Protein AF-B6XEW4-F1 (afdb_monomer_lite)

Secondary structure (DSSP, 8-state):
--------S-SSS----PPPP---PPPHHHHHHHHHHHHHHT-TTT-SS--HHHHHHHHHHHHHHHHHHHHHHHS--

Sequence (77 aa):
MSDDSRKRIYGPVGGIITTPPKNEGLTLRDQFAMSAMQGILSNEAMIAVVIEESAAWVSREAYIMADAMLAARGKKP

Organism: NCBI:txid520999

pLDDT: mean 79.34, std 20.57, range [40.62, 98.31]

Structure (mmCIF, N/CA/C/O backbone):
data_AF-B6XEW4-F1
#
_entry.id   AF-B6XEW4-F1
#
loop_
_atom_site.group_PDB
_atom_site.id
_atom_site.type_symbol
_atom_site.label_atom_id
_atom_site.label_alt_id
_atom_site.label_comp_id
_atom_site.label_asym_id
_atom_site.label_entity_id
_atom_site.label_seq_id
_atom_site.pdbx_PDB_ins_code
_atom_site.Cartn_x
_atom_site.Cartn_y
_atom_site.Cartn_z
_atom_site.occupancy
_atom_site.B_iso_or_equiv
_atom_site.auth_seq_id
_atom_site.auth_comp_id
_atom_site.auth_asym_id
_atom_site.auth_atom_id
_atom_site.pdbx_PDB_model_num
ATOM 1 N N . MET A 1 1 ? 9.072 39.621 34.311 1.00 40.62 1 MET A N 1
ATOM 2 C CA . MET A 1 1 ? 7.841 40.436 34.323 1.00 40.62 1 MET A CA 1
ATOM 3 C C . MET A 1 1 ? 7.472 40.715 32.889 1.00 40.62 1 MET A C 1
ATOM 5 O O . MET A 1 1 ? 8.342 41.064 32.105 1.00 40.62 1 MET A O 1
ATOM 9 N N . SER A 1 2 ? 6.227 40.401 32.570 1.00 47.38 2 SER A N 1
ATOM 10 C CA . SER A 1 2 ? 5.613 40.496 31.257 1.00 47.38 2 SER A CA 1
ATOM 11 C C . SER A 1 2 ? 5.417 41.949 30.851 1.00 47.38 2 SER A C 1
ATOM 13 O O . SER A 1 2 ? 5.072 42.766 31.698 1.00 47.38 2 SER A O 1
ATOM 15 N N . ASP A 1 3 ? 5.527 42.210 29.558 1.00 41.16 3 ASP A N 1
ATOM 16 C CA . ASP A 1 3 ? 4.665 43.181 28.888 1.00 41.16 3 ASP A CA 1
ATOM 17 C C . ASP A 1 3 ? 4.194 42.487 27.602 1.00 41.16 3 ASP A C 1
ATOM 19 O O . ASP A 1 3 ? 4.980 42.210 26.699 1.00 41.16 3 ASP A O 1
ATOM 23 N N . ASP A 1 4 ? 3.176 41.640 27.737 1.00 54.47 4 ASP A N 1
ATOM 24 C CA . ASP A 1 4 ? 1.807 41.891 27.271 1.00 54.47 4 ASP A CA 1
ATOM 25 C C . ASP A 1 4 ? 1.714 42.568 25.895 1.00 54.47 4 ASP A C 1
ATOM 27 O O . ASP A 1 4 ? 1.764 43.781 25.727 1.00 54.47 4 ASP A O 1
ATOM 31 N N . SER A 1 5 ? 1.527 41.738 24.873 1.00 42.75 5 SER A N 1
ATOM 32 C CA . SER A 1 5 ? 1.020 42.162 23.569 1.00 42.75 5 SER A CA 1
ATOM 33 C C . SER A 1 5 ? 0.174 41.040 22.965 1.00 42.75 5 SER A C 1
ATOM 35 O O . SER A 1 5 ? 0.402 40.585 21.846 1.00 42.75 5 SER A O 1
ATOM 37 N N . ARG A 1 6 ? -0.815 40.543 23.724 1.00 55.69 6 ARG A N 1
ATOM 38 C CA . ARG A 1 6 ? -1.925 39.751 23.167 1.00 55.69 6 ARG A CA 1
ATOM 39 C C . ARG A 1 6 ? -3.129 40.651 22.949 1.00 55.69 6 ARG A C 1
ATOM 41 O O . ARG A 1 6 ? -3.850 40.931 23.901 1.00 55.69 6 ARG A O 1
ATOM 48 N N . LYS A 1 7 ? -3.377 41.037 21.696 1.00 47.78 7 LYS A N 1
ATOM 49 C CA . LYS A 1 7 ? -4.661 41.5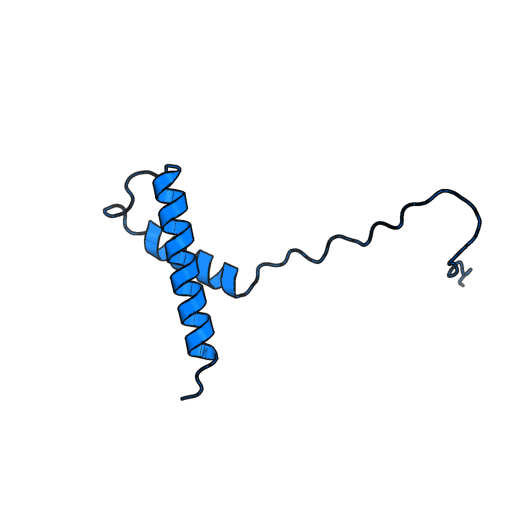07 21.126 1.00 47.78 7 LYS A CA 1
ATOM 50 C C . LYS A 1 7 ? -4.307 42.084 19.755 1.00 47.78 7 LYS A C 1
ATOM 52 O O . LYS A 1 7 ? -3.518 43.011 19.695 1.00 47.78 7 LYS A O 1
ATOM 57 N N . ARG A 1 8 ? -4.789 41.568 18.623 1.00 44.00 8 ARG A N 1
ATOM 58 C CA . ARG A 1 8 ? -6.122 41.841 18.041 1.00 44.00 8 ARG A CA 1
ATOM 59 C C . ARG A 1 8 ? -6.005 41.460 16.543 1.00 44.00 8 ARG A C 1
ATOM 61 O O . ARG A 1 8 ? -4.917 41.562 15.997 1.00 44.00 8 ARG A O 1
ATOM 68 N N . ILE A 1 9 ? -7.004 40.969 15.806 1.00 53.66 9 ILE A N 1
ATOM 69 C CA . ILE A 1 9 ? -8.393 41.445 15.689 1.00 53.66 9 ILE A CA 1
ATOM 70 C C . ILE A 1 9 ? -8.447 42.979 15.701 1.00 53.66 9 ILE A C 1
ATOM 72 O O . ILE A 1 9 ? -8.932 43.603 16.638 1.00 53.66 9 ILE A O 1
ATOM 76 N N . TYR A 1 10 ? -7.874 43.526 14.627 1.00 48.75 10 TYR A N 1
ATOM 77 C CA . TYR A 1 10 ? -7.891 44.901 14.117 1.00 48.75 10 TYR A CA 1
ATOM 78 C C . TYR A 1 10 ? -7.127 45.987 14.897 1.00 48.75 10 TYR A C 1
ATOM 80 O O . TYR A 1 10 ? -7.666 46.671 15.764 1.00 48.75 10 TYR A O 1
ATOM 88 N N . GLY A 1 11 ? -5.874 46.197 14.474 1.00 44.38 11 GLY A N 1
ATOM 89 C CA . GLY A 1 11 ? -5.425 47.495 13.947 1.00 44.38 11 GLY A CA 1
ATOM 90 C C . GLY A 1 11 ? -5.468 47.472 12.402 1.00 44.38 11 GLY A C 1
ATOM 91 O O . GLY A 1 11 ? -5.662 46.396 11.828 1.00 44.38 11 GLY A O 1
ATOM 92 N N . PRO A 1 12 ? -5.369 48.621 11.712 1.00 44.81 12 PRO A N 1
ATOM 93 C CA . PRO A 1 12 ? -5.636 48.715 10.280 1.00 44.81 12 PRO A CA 1
ATOM 94 C C . PRO A 1 12 ? -4.475 48.161 9.427 1.00 44.81 12 PRO A C 1
ATOM 96 O O . PRO A 1 12 ? -3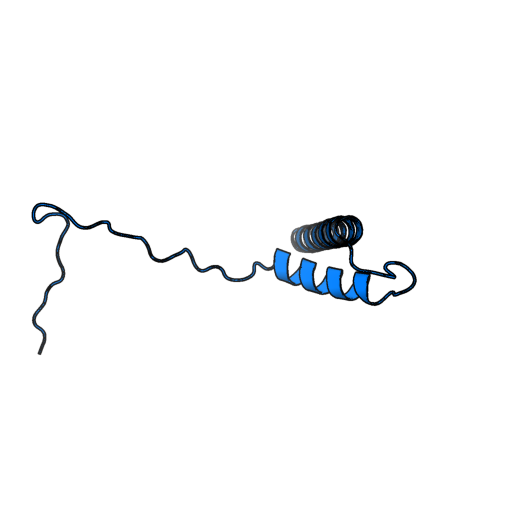.315 48.291 9.795 1.00 44.81 12 PRO A O 1
ATOM 99 N N . VAL A 1 13 ? -4.838 47.606 8.260 1.00 50.41 13 VAL A N 1
ATOM 100 C CA . VAL A 1 13 ? -4.030 47.295 7.055 1.00 50.41 13 VAL A CA 1
ATOM 101 C C . VAL A 1 13 ? -2.829 46.325 7.174 1.00 50.41 13 VAL A C 1
ATOM 103 O O . VAL A 1 13 ? -1.770 46.678 7.674 1.00 50.41 13 VAL A O 1
ATOM 106 N N . GLY A 1 14 ? -2.941 45.142 6.540 1.00 48.62 14 GLY A N 1
ATOM 107 C CA . GLY A 1 14 ? -1.818 44.598 5.747 1.00 48.62 14 GLY A CA 1
ATOM 108 C C . GLY A 1 14 ? -1.179 43.239 6.085 1.00 48.62 14 GLY A C 1
ATOM 109 O O . GLY A 1 14 ? -0.170 42.927 5.464 1.00 48.62 14 GLY A O 1
ATOM 110 N N . GLY A 1 15 ? -1.701 42.408 6.997 1.00 44.31 15 GLY A N 1
ATOM 111 C CA . GLY A 1 15 ? -1.074 41.112 7.336 1.00 44.31 15 GLY A CA 1
ATOM 112 C C . GLY A 1 15 ? -1.965 39.892 7.081 1.00 44.31 15 GLY A C 1
ATOM 113 O O . GLY A 1 15 ? -3.016 39.765 7.705 1.00 44.31 15 GLY A O 1
ATOM 114 N N . ILE A 1 16 ? -1.547 38.978 6.196 1.00 55.44 16 ILE A N 1
ATOM 115 C CA . ILE A 1 16 ? -2.195 37.669 5.993 1.00 55.44 16 ILE A CA 1
ATOM 116 C C . ILE A 1 16 ? -1.892 36.787 7.214 1.00 55.44 16 ILE A C 1
ATOM 118 O O . ILE A 1 16 ? -0.734 36.476 7.480 1.00 55.44 16 ILE A O 1
ATOM 122 N N . ILE A 1 17 ? -2.923 36.355 7.946 1.00 55.41 17 ILE A N 1
ATOM 123 C CA . ILE A 1 17 ? -2.795 35.292 8.951 1.00 55.41 17 ILE A CA 1
ATOM 124 C C . ILE A 1 17 ? -2.760 33.965 8.188 1.00 55.41 17 ILE A C 1
ATOM 126 O O . ILE A 1 17 ? -3.808 33.445 7.804 1.00 55.41 17 ILE A O 1
ATOM 130 N N . THR A 1 18 ? -1.574 33.413 7.933 1.00 57.88 18 THR A N 1
ATOM 131 C CA . THR A 1 18 ? -1.474 32.012 7.517 1.00 57.88 18 THR A CA 1
ATOM 132 C C . THR A 1 18 ? -1.695 31.155 8.761 1.00 57.88 18 THR A C 1
ATOM 134 O O . THR A 1 18 ? -0.994 31.269 9.765 1.00 57.88 18 THR A O 1
ATOM 137 N N . THR A 1 19 ? -2.737 30.327 8.750 1.00 58.22 19 THR A N 1
ATOM 138 C CA . THR A 1 19 ? -2.835 29.237 9.722 1.00 58.22 19 THR A CA 1
ATOM 139 C C . THR A 1 19 ? -1.618 28.325 9.517 1.00 58.22 19 THR A C 1
ATOM 141 O O . THR A 1 19 ? -1.258 28.068 8.366 1.00 58.22 19 THR A O 1
ATOM 144 N N . PRO A 1 20 ? -0.944 27.858 10.585 1.00 54.41 20 PRO A N 1
ATOM 145 C CA . PRO A 1 20 ? 0.144 26.899 10.427 1.00 54.41 20 PRO A CA 1
ATOM 146 C C . PRO A 1 20 ? -0.390 25.647 9.707 1.00 54.41 20 PRO A C 1
ATOM 148 O O . PRO A 1 20 ? -1.538 25.259 9.963 1.00 54.41 20 PRO A O 1
ATOM 151 N N . PRO A 1 21 ? 0.388 25.035 8.793 1.00 58.47 21 PRO A N 1
ATOM 152 C CA . PRO A 1 21 ? -0.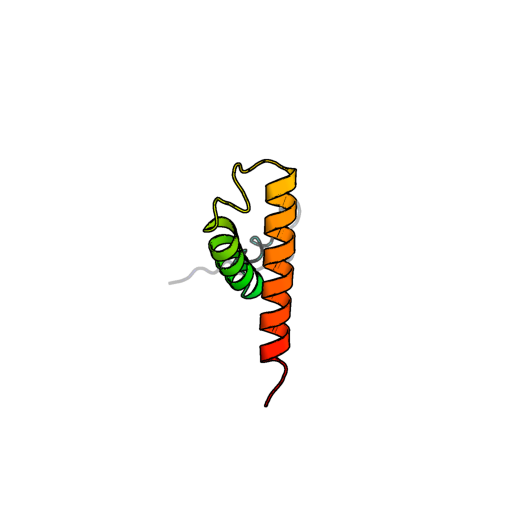065 23.889 8.016 1.00 58.47 21 PRO A CA 1
ATOM 153 C C . PRO A 1 21 ? -0.558 22.784 8.953 1.00 58.47 21 PRO A C 1
ATOM 155 O O . PRO A 1 21 ? 0.046 22.478 9.983 1.00 58.47 21 PRO A O 1
ATOM 158 N N . LYS A 1 22 ? -1.728 22.244 8.617 1.00 64.50 22 LYS A N 1
ATOM 159 C CA . LYS A 1 22 ? -2.437 21.216 9.375 1.00 64.50 22 LYS A CA 1
ATOM 160 C C . LYS A 1 22 ? -1.518 19.998 9.487 1.00 64.50 22 LYS A C 1
ATOM 162 O O . LYS A 1 22 ? -1.274 19.360 8.478 1.00 64.50 22 LYS A O 1
ATOM 167 N N . ASN A 1 23 ? -1.008 19.732 10.691 1.00 58.91 23 ASN A N 1
ATOM 168 C CA . ASN A 1 23 ? -0.106 18.632 11.061 1.00 58.91 23 ASN A CA 1
ATOM 169 C C . ASN A 1 23 ? -0.206 17.420 10.099 1.00 58.91 23 ASN A C 1
ATOM 171 O O . ASN A 1 23 ? -1.139 16.624 10.209 1.00 58.91 23 ASN A O 1
ATOM 175 N N . GLU A 1 24 ? 0.724 17.306 9.144 1.00 65.38 24 GLU A N 1
ATOM 176 C CA . GLU A 1 24 ? 0.735 16.297 8.064 1.00 65.38 24 GLU A CA 1
ATOM 177 C C . GLU A 1 24 ? 1.239 14.930 8.568 1.00 65.38 24 GLU A C 1
ATOM 179 O O . GLU A 1 24 ? 2.100 14.288 7.973 1.00 65.38 24 GLU A O 1
ATOM 184 N N . GLY A 1 25 ? 0.760 14.494 9.734 1.00 78.69 25 GLY A N 1
ATOM 185 C CA . GLY A 1 25 ? 1.120 13.193 10.289 1.00 78.69 25 GLY A CA 1
ATOM 186 C C . GLY A 1 25 ? 0.539 12.050 9.455 1.00 78.69 25 GLY A C 1
ATOM 187 O O . GLY A 1 25 ? -0.598 12.135 8.991 1.00 78.69 25 GLY A O 1
ATOM 188 N N . LEU A 1 26 ? 1.296 10.957 9.317 1.00 85.06 26 LEU A N 1
ATOM 189 C CA . LEU A 1 26 ? 0.819 9.734 8.666 1.00 85.06 26 LEU A CA 1
ATOM 190 C C . LEU A 1 26 ? -0.447 9.216 9.349 1.00 85.06 26 LEU A C 1
ATOM 192 O O . LEU A 1 26 ? -0.466 8.990 10.566 1.00 85.06 26 LEU A O 1
ATOM 196 N N . THR A 1 27 ? -1.493 8.962 8.565 1.00 93.12 27 THR A N 1
ATOM 197 C CA . THR A 1 27 ? -2.694 8.320 9.092 1.00 93.12 27 THR A CA 1
ATOM 198 C C . THR A 1 27 ? -2.428 6.838 9.353 1.00 93.12 27 THR A C 1
ATOM 200 O O . THR A 1 27 ? -1.490 6.236 8.832 1.00 93.12 27 THR A O 1
ATOM 203 N N . LEU A 1 28 ? -3.285 6.201 10.150 1.00 94.19 28 LEU A N 1
ATOM 204 C CA . LEU A 1 28 ? -3.196 4.755 10.364 1.00 94.19 28 LEU A CA 1
ATOM 205 C C . LEU A 1 28 ? -3.458 3.954 9.078 1.00 94.19 28 LEU A C 1
ATOM 207 O O . LEU A 1 28 ? -2.920 2.864 8.907 1.00 94.19 28 LEU A O 1
ATOM 211 N N . ARG A 1 29 ? -4.244 4.520 8.153 1.00 95.25 29 ARG A N 1
ATOM 212 C CA . ARG A 1 29 ? -4.438 3.969 6.810 1.00 95.25 29 ARG A CA 1
ATOM 213 C C . ARG A 1 29 ? -3.123 3.963 6.033 1.00 95.25 29 ARG A C 1
ATOM 215 O O . ARG A 1 29 ? -2.781 2.941 5.452 1.00 95.25 29 ARG A O 1
ATOM 222 N N . ASP A 1 30 ? -2.376 5.067 6.079 1.00 96.12 30 ASP A N 1
ATOM 223 C CA . ASP A 1 30 ? -1.077 5.179 5.402 1.00 96.12 30 ASP A CA 1
ATOM 224 C C . ASP A 1 30 ? -0.064 4.199 5.990 1.00 96.12 30 ASP A C 1
ATOM 226 O O . ASP A 1 30 ? 0.670 3.554 5.252 1.00 96.12 30 ASP A O 1
ATOM 230 N N . GLN A 1 31 ? -0.075 4.005 7.311 1.00 96.38 31 GLN A N 1
ATOM 231 C CA . GLN A 1 31 ? 0.779 3.012 7.968 1.00 96.38 31 GLN A CA 1
ATOM 232 C C . GLN A 1 31 ? 0.478 1.584 7.501 1.00 96.38 31 GLN A C 1
ATOM 234 O O . GLN A 1 31 ? 1.403 0.853 7.152 1.00 96.38 31 GLN A O 1
ATOM 239 N N . PHE A 1 32 ? -0.798 1.194 7.419 1.00 96.88 32 PHE A N 1
ATOM 240 C CA . PHE A 1 32 ? -1.168 -0.113 6.868 1.00 96.88 32 PHE A CA 1
ATOM 241 C C . PHE A 1 32 ? -0.812 -0.247 5.387 1.00 96.88 32 PHE A C 1
ATOM 243 O O . PHE A 1 32 ? -0.306 -1.293 4.980 1.00 96.88 32 PHE A O 1
ATOM 250 N N . ALA A 1 33 ? -1.020 0.805 4.594 1.00 98.00 33 ALA A N 1
ATOM 251 C CA . ALA A 1 33 ? -0.656 0.805 3.184 1.00 98.00 33 ALA A CA 1
ATOM 252 C C . ALA A 1 33 ? 0.864 0.653 2.998 1.00 98.00 33 ALA A C 1
ATOM 254 O O . ALA A 1 33 ? 1.291 -0.162 2.187 1.00 98.00 33 ALA A O 1
ATOM 255 N N . MET A 1 34 ? 1.695 1.343 3.788 1.00 97.25 34 MET A N 1
ATOM 256 C CA . MET A 1 34 ? 3.155 1.167 3.757 1.00 97.25 34 MET A CA 1
ATOM 257 C C . MET A 1 34 ? 3.564 -0.279 4.062 1.00 97.25 34 MET A C 1
ATOM 259 O O . MET A 1 34 ? 4.377 -0.853 3.339 1.00 97.25 34 MET A O 1
ATOM 263 N N . SER A 1 35 ? 2.980 -0.896 5.095 1.00 96.88 35 SER A N 1
ATOM 264 C CA . SER A 1 35 ? 3.268 -2.297 5.425 1.00 96.88 35 SER A CA 1
ATOM 265 C C . SER A 1 35 ? 2.831 -3.257 4.315 1.00 96.88 35 SER A C 1
ATOM 267 O O . SER A 1 35 ? 3.576 -4.169 3.960 1.00 96.88 35 SER A O 1
ATOM 269 N N . ALA A 1 36 ? 1.649 -3.041 3.729 1.00 97.44 36 ALA A N 1
ATOM 270 C CA . ALA A 1 36 ? 1.159 -3.847 2.614 1.00 97.44 36 ALA A CA 1
ATOM 271 C C . ALA A 1 36 ? 2.047 -3.693 1.369 1.00 97.44 36 ALA A C 1
ATOM 273 O O . ALA A 1 36 ? 2.417 -4.690 0.754 1.00 97.44 36 ALA A O 1
ATOM 274 N N . MET A 1 37 ? 2.448 -2.462 1.044 1.00 96.69 37 MET A N 1
ATOM 275 C CA . MET A 1 37 ? 3.368 -2.151 -0.049 1.00 96.69 37 MET A CA 1
ATOM 276 C C . MET A 1 37 ? 4.704 -2.876 0.119 1.00 96.69 37 MET A C 1
ATOM 278 O O . MET A 1 37 ? 5.192 -3.480 -0.832 1.00 96.69 37 MET A O 1
ATOM 282 N N . GLN A 1 38 ? 5.271 -2.875 1.328 1.00 95.31 38 GLN A N 1
ATOM 283 C CA . GLN A 1 38 ? 6.513 -3.592 1.608 1.00 95.31 38 GLN A CA 1
ATOM 284 C C . GLN A 1 38 ? 6.364 -5.108 1.416 1.00 95.31 38 GLN A C 1
ATOM 286 O O . GLN A 1 38 ? 7.251 -5.741 0.849 1.00 95.31 38 GLN A O 1
ATOM 291 N N . GLY A 1 39 ? 5.234 -5.687 1.832 1.00 94.88 39 GLY A N 1
ATOM 292 C CA . GLY A 1 39 ? 4.931 -7.097 1.580 1.00 94.88 39 GLY A CA 1
ATOM 293 C C . GLY A 1 39 ? 4.808 -7.409 0.085 1.00 94.88 39 GLY A C 1
ATOM 294 O O . GLY A 1 39 ? 5.422 -8.354 -0.404 1.00 94.88 39 GLY A O 1
ATOM 295 N N . ILE A 1 40 ? 4.075 -6.578 -0.656 1.00 94.38 40 ILE A N 1
ATOM 296 C CA . ILE A 1 40 ? 3.866 -6.710 -2.105 1.00 94.38 40 ILE A CA 1
ATOM 297 C C . ILE A 1 40 ? 5.196 -6.656 -2.870 1.00 94.38 40 ILE A C 1
ATOM 299 O O . ILE A 1 40 ? 5.458 -7.510 -3.715 1.00 94.38 40 ILE A O 1
ATOM 303 N N . LEU A 1 41 ? 6.045 -5.678 -2.547 1.00 94.38 41 LEU A N 1
ATOM 304 C CA . LEU A 1 41 ? 7.330 -5.457 -3.215 1.00 94.38 41 LEU A CA 1
ATOM 305 C C . LEU A 1 41 ? 8.420 -6.449 -2.795 1.00 94.38 41 LEU A C 1
ATOM 307 O O . LEU A 1 41 ? 9.463 -6.498 -3.435 1.00 94.38 41 LEU A O 1
ATOM 311 N N . SER A 1 42 ? 8.196 -7.252 -1.753 1.00 94.12 42 SER A N 1
ATOM 312 C CA . SER A 1 42 ? 9.152 -8.295 -1.361 1.00 94.12 42 SER A CA 1
ATOM 313 C C . SER A 1 42 ? 9.172 -9.495 -2.318 1.00 94.12 42 SER A C 1
ATOM 315 O O . SER A 1 42 ? 10.084 -10.316 -2.247 1.00 94.12 42 SER A O 1
ATOM 317 N N . ASN A 1 43 ? 8.188 -9.604 -3.220 1.00 90.25 43 ASN A N 1
ATOM 318 C CA . ASN A 1 43 ? 8.121 -10.655 -4.230 1.00 90.25 43 ASN A CA 1
ATOM 319 C C . ASN A 1 43 ? 8.603 -10.160 -5.607 1.00 90.25 43 ASN A C 1
ATOM 321 O O . ASN A 1 43 ? 7.818 -9.654 -6.414 1.00 90.25 43 ASN A O 1
ATOM 325 N N . GLU A 1 44 ? 9.883 -10.389 -5.904 1.00 86.69 44 GLU A N 1
ATOM 326 C CA . GLU A 1 44 ? 10.521 -10.014 -7.177 1.00 86.69 44 GLU A CA 1
ATOM 327 C C . GLU A 1 44 ? 9.889 -10.692 -8.408 1.00 86.69 44 GLU A C 1
ATOM 329 O O . GLU A 1 44 ? 9.940 -10.147 -9.509 1.00 86.69 44 GLU A O 1
ATOM 334 N N . ALA A 1 45 ? 9.233 -11.850 -8.243 1.00 89.25 45 ALA A N 1
ATOM 335 C CA . ALA A 1 45 ? 8.534 -12.523 -9.342 1.00 89.25 45 ALA A CA 1
ATOM 336 C C . ALA A 1 45 ? 7.250 -11.791 -9.772 1.00 89.25 45 ALA A C 1
ATOM 338 O O . ALA A 1 45 ? 6.731 -12.048 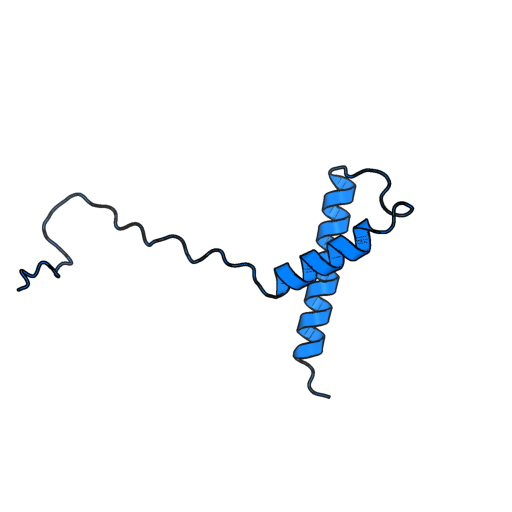-10.858 1.00 89.25 45 ALA A O 1
ATOM 339 N N . MET A 1 46 ? 6.723 -10.899 -8.926 1.00 87.38 46 MET A N 1
ATOM 340 C CA . MET A 1 46 ? 5.508 -10.134 -9.206 1.00 87.38 46 MET A CA 1
ATOM 341 C C . MET A 1 46 ? 5.811 -8.730 -9.740 1.00 87.38 46 MET A C 1
ATOM 343 O O . MET A 1 46 ? 5.102 -8.244 -10.618 1.00 87.38 46 MET A O 1
ATOM 347 N N . ILE A 1 47 ? 6.865 -8.085 -9.233 1.00 88.25 47 ILE A N 1
ATOM 348 C CA . ILE A 1 47 ? 7.316 -6.759 -9.669 1.00 88.25 47 ILE A CA 1
ATOM 349 C C . ILE A 1 47 ? 8.825 -6.841 -9.919 1.00 88.25 47 ILE A C 1
ATOM 351 O O . ILE A 1 47 ? 9.620 -6.725 -8.992 1.00 88.25 47 ILE A O 1
ATOM 355 N N . ALA A 1 48 ? 9.220 -7.032 -11.178 1.00 83.25 48 ALA A N 1
ATOM 356 C CA . ALA A 1 48 ? 10.636 -7.097 -11.548 1.00 83.25 48 ALA A CA 1
ATOM 357 C C . ALA A 1 48 ? 11.296 -5.706 -11.618 1.00 83.25 48 ALA A C 1
ATOM 359 O O . ALA A 1 48 ? 12.493 -5.568 -11.379 1.00 83.25 48 ALA A O 1
ATOM 360 N N . VAL A 1 49 ? 10.525 -4.670 -11.969 1.00 88.19 49 VAL A N 1
ATOM 361 C CA . VAL A 1 49 ? 10.990 -3.280 -12.086 1.00 88.19 49 VAL A CA 1
ATOM 362 C C . VAL A 1 49 ? 9.879 -2.342 -11.630 1.00 88.19 49 VAL A C 1
ATOM 364 O O . VAL A 1 49 ? 8.714 -2.552 -11.965 1.00 88.19 49 VAL A O 1
ATOM 367 N N . VAL A 1 50 ? 10.248 -1.285 -10.904 1.00 90.75 50 VAL A N 1
ATOM 368 C CA . VAL A 1 50 ? 9.322 -0.214 -10.525 1.00 90.75 50 VAL A CA 1
ATOM 369 C C . VAL A 1 50 ? 9.249 0.825 -11.648 1.00 90.75 50 VAL A C 1
ATOM 371 O O . VAL A 1 50 ? 10.123 1.676 -11.787 1.00 90.75 50 VAL A O 1
ATOM 374 N N . ILE A 1 51 ? 8.190 0.730 -12.445 1.00 94.12 51 ILE A N 1
ATOM 375 C CA . ILE A 1 51 ? 7.732 1.718 -13.436 1.00 94.12 51 ILE A CA 1
ATOM 376 C C . ILE A 1 51 ? 6.388 2.327 -13.010 1.00 94.12 51 ILE A C 1
ATOM 378 O O . ILE A 1 51 ? 5.765 1.837 -12.064 1.00 94.12 51 ILE A O 1
ATOM 382 N N . GLU A 1 52 ? 5.923 3.364 -13.705 1.00 96.31 52 GLU A N 1
ATOM 383 C CA . GLU A 1 52 ? 4.698 4.103 -13.364 1.00 96.31 52 GLU 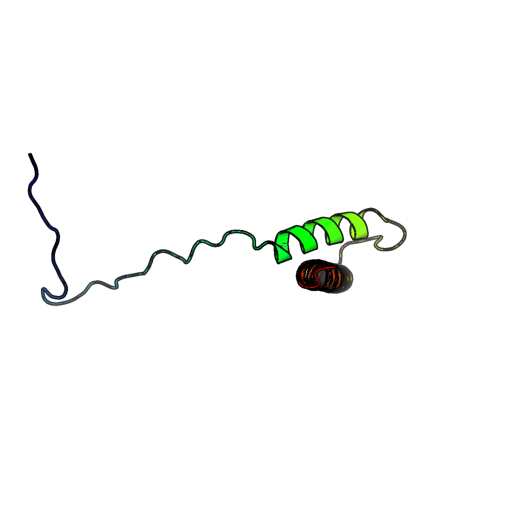A CA 1
ATOM 384 C C . GLU A 1 52 ? 3.480 3.184 -13.187 1.00 96.31 52 GLU A C 1
ATOM 386 O O . GLU A 1 52 ? 2.794 3.248 -12.166 1.00 96.31 52 GLU A O 1
ATOM 391 N N . GLU A 1 53 ? 3.263 2.251 -14.112 1.00 94.62 53 GLU A N 1
ATOM 392 C CA . GLU A 1 53 ? 2.142 1.312 -14.072 1.00 94.62 53 GLU A CA 1
ATOM 393 C C . GLU A 1 53 ? 2.230 0.376 -12.863 1.00 94.62 53 GLU A C 1
ATOM 395 O O . GLU A 1 53 ? 1.236 0.132 -12.174 1.00 94.62 53 GLU A O 1
ATOM 400 N N . SER A 1 54 ? 3.432 -0.125 -12.572 1.00 94.44 54 SER A N 1
ATOM 401 C CA . SER A 1 54 ? 3.661 -1.002 -11.423 1.00 94.44 54 SER A CA 1
ATOM 402 C C . SER A 1 54 ? 3.487 -0.247 -10.101 1.00 94.44 54 SER A C 1
ATOM 404 O O . SER A 1 54 ? 2.861 -0.762 -9.181 1.00 94.44 54 SER A O 1
ATOM 406 N N . ALA A 1 55 ? 3.938 1.008 -10.020 1.00 95.50 55 ALA A N 1
ATOM 407 C CA . ALA A 1 55 ? 3.776 1.850 -8.841 1.00 95.50 55 ALA A CA 1
ATOM 408 C C . ALA A 1 55 ? 2.298 2.204 -8.604 1.00 95.50 55 ALA A C 1
ATOM 410 O O . ALA A 1 55 ? 1.810 2.144 -7.470 1.00 95.50 55 ALA A O 1
ATOM 411 N N . ALA A 1 56 ? 1.554 2.504 -9.672 1.00 96.44 56 ALA A N 1
ATOM 412 C CA . ALA A 1 56 ? 0.114 2.734 -9.614 1.00 96.44 56 ALA A CA 1
ATOM 413 C C . ALA A 1 56 ? -0.646 1.477 -9.160 1.00 96.44 56 ALA A C 1
ATOM 415 O O . ALA A 1 56 ? -1.567 1.557 -8.346 1.00 96.44 56 ALA A O 1
ATOM 416 N N . TRP A 1 57 ? -0.242 0.299 -9.641 1.00 95.81 57 TRP A N 1
ATOM 417 C CA . TRP A 1 57 ? -0.830 -0.967 -9.212 1.00 95.81 57 TRP A CA 1
ATOM 418 C C . TRP A 1 57 ? -0.532 -1.258 -7.734 1.00 95.81 57 TRP A C 1
ATOM 420 O O . TRP A 1 57 ? -1.466 -1.453 -6.958 1.00 95.81 57 TRP A O 1
ATOM 430 N N . VAL A 1 58 ? 0.738 -1.207 -7.316 1.00 96.62 58 VAL A N 1
ATOM 431 C CA . VAL A 1 58 ? 1.156 -1.506 -5.935 1.00 96.62 58 VAL A CA 1
ATOM 432 C C . VAL A 1 58 ? 0.489 -0.563 -4.936 1.00 96.62 58 VAL A C 1
ATOM 434 O O . VAL A 1 58 ? -0.010 -1.012 -3.904 1.00 96.62 58 VAL A O 1
ATOM 437 N N . SER A 1 59 ? 0.448 0.738 -5.236 1.00 96.75 59 SER A N 1
ATOM 438 C CA . SER A 1 59 ? -0.196 1.721 -4.358 1.00 96.75 59 SER A CA 1
ATOM 439 C C . SER A 1 59 ? -1.691 1.448 -4.190 1.00 96.75 59 SER A C 1
ATOM 441 O O . SER A 1 59 ? -2.190 1.469 -3.063 1.00 96.75 59 SER A O 1
ATOM 443 N N . ARG A 1 60 ? -2.407 1.117 -5.273 1.00 97.88 60 ARG A N 1
ATOM 444 C CA . ARG A 1 60 ? -3.827 0.747 -5.208 1.00 97.88 60 ARG A CA 1
ATOM 445 C C . ARG A 1 60 ? -4.051 -0.487 -4.333 1.00 97.88 60 ARG A C 1
ATOM 447 O O . ARG A 1 60 ? -4.886 -0.43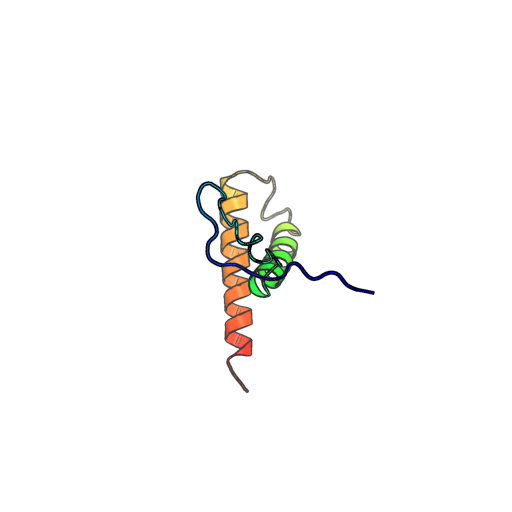7 -3.432 1.00 97.88 60 ARG A O 1
ATOM 454 N N . GLU A 1 61 ? -3.312 -1.568 -4.575 1.00 97.88 61 GLU A N 1
ATOM 455 C CA . GLU A 1 61 ? -3.466 -2.819 -3.817 1.00 97.88 61 GLU A CA 1
ATOM 456 C C . GLU A 1 61 ? -3.136 -2.630 -2.328 1.00 97.88 61 GLU A C 1
ATOM 458 O O . GLU A 1 61 ? -3.845 -3.134 -1.453 1.00 97.88 61 GLU A O 1
ATOM 463 N N . ALA A 1 62 ? -2.113 -1.830 -2.021 1.00 98.19 62 ALA A N 1
ATOM 464 C CA . ALA A 1 62 ? -1.754 -1.488 -0.652 1.00 98.19 62 ALA A CA 1
ATOM 465 C C . ALA A 1 62 ? -2.889 -0.759 0.090 1.00 98.19 62 ALA A C 1
ATOM 467 O O . ALA A 1 62 ? -3.191 -1.089 1.240 1.00 98.19 62 ALA A O 1
ATOM 468 N N . TYR A 1 63 ? -3.559 0.195 -0.565 1.00 98.25 63 TYR A N 1
ATOM 469 C CA . TYR A 1 63 ? -4.691 0.902 0.038 1.00 98.25 63 TYR A CA 1
ATOM 470 C C . TYR A 1 63 ? -5.945 0.028 0.168 1.00 98.25 63 TYR A C 1
ATOM 472 O O . TYR A 1 63 ? -6.637 0.139 1.180 1.00 98.25 63 TYR A O 1
ATOM 480 N N . ILE A 1 64 ? -6.203 -0.890 -0.771 1.00 98.31 64 ILE A N 1
ATOM 481 C CA . ILE A 1 64 ? -7.279 -1.891 -0.636 1.00 98.31 64 ILE A CA 1
ATOM 482 C C . ILE A 1 64 ? -7.068 -2.730 0.632 1.00 98.31 64 ILE A C 1
ATOM 484 O O . ILE A 1 64 ? -7.998 -2.927 1.418 1.00 98.31 64 ILE A O 1
ATOM 488 N N . MET A 1 65 ? -5.835 -3.186 0.866 1.00 97.81 65 MET A N 1
ATOM 489 C CA . MET A 1 65 ? -5.492 -3.952 2.063 1.00 97.81 65 MET A CA 1
ATOM 490 C C . MET A 1 65 ? -5.656 -3.118 3.343 1.00 97.81 65 MET A C 1
ATOM 492 O O . MET A 1 65 ? -6.247 -3.584 4.319 1.00 97.81 65 MET A O 1
ATOM 496 N N . ALA A 1 66 ? -5.184 -1.868 3.334 1.00 97.75 66 ALA A N 1
ATOM 497 C CA . ALA A 1 66 ? -5.339 -0.952 4.461 1.00 97.75 66 ALA A CA 1
ATOM 498 C C . ALA A 1 66 ? -6.816 -0.729 4.830 1.00 97.75 66 ALA A C 1
ATOM 500 O O . ALA A 1 66 ? -7.179 -0.769 6.009 1.00 97.75 66 ALA A O 1
ATOM 501 N N . ASP A 1 67 ? -7.677 -0.554 3.828 1.00 97.44 67 ASP A N 1
ATOM 502 C CA . ASP A 1 67 ? -9.114 -0.361 4.021 1.00 97.44 67 ASP A CA 1
ATOM 503 C C . ASP A 1 67 ? -9.781 -1.622 4.591 1.00 97.44 67 ASP A C 1
ATOM 505 O O . ASP A 1 67 ? -10.595 -1.529 5.516 1.00 97.44 67 ASP A O 1
ATOM 509 N N . ALA A 1 68 ? -9.379 -2.811 4.130 1.00 97.31 68 ALA A N 1
ATOM 510 C CA . ALA A 1 68 ? -9.846 -4.079 4.687 1.00 97.31 68 ALA A CA 1
ATOM 511 C C . ALA A 1 68 ? -9.462 -4.242 6.171 1.00 97.31 68 ALA A C 1
ATOM 513 O O . ALA A 1 68 ? -10.294 -4.659 6.984 1.00 97.31 68 ALA A O 1
ATOM 514 N N . MET A 1 69 ? -8.239 -3.860 6.554 1.00 95.88 69 MET A N 1
ATOM 515 C CA . MET A 1 69 ? -7.778 -3.894 7.949 1.00 95.88 69 MET A CA 1
ATOM 516 C C . MET A 1 69 ? -8.553 -2.919 8.842 1.00 95.88 69 MET A C 1
ATOM 518 O O . MET A 1 69 ? -8.939 -3.265 9.962 1.00 95.88 69 MET A O 1
ATOM 522 N N . LEU A 1 70 ? -8.822 -1.705 8.357 1.00 95.62 70 LEU A N 1
ATOM 523 C CA . LEU A 1 70 ? -9.643 -0.732 9.082 1.00 95.62 70 LEU A CA 1
ATOM 524 C C . LEU A 1 70 ? -11.077 -1.237 9.264 1.00 95.62 70 LEU A C 1
ATOM 526 O O . LEU A 1 70 ? -11.613 -1.172 10.373 1.00 95.62 70 LEU A O 1
ATOM 530 N N . ALA A 1 71 ? -11.674 -1.797 8.211 1.00 94.06 71 ALA A N 1
ATOM 531 C CA . ALA A 1 71 ? -13.010 -2.377 8.272 1.00 94.06 71 ALA A CA 1
ATOM 532 C C . ALA A 1 71 ? -13.083 -3.547 9.266 1.00 94.06 71 ALA A C 1
ATOM 534 O O . ALA A 1 71 ? -14.038 -3.635 10.038 1.00 94.06 71 ALA A O 1
ATOM 535 N N . ALA A 1 72 ? -12.069 -4.417 9.294 1.00 94.75 72 ALA A N 1
ATOM 536 C CA . ALA A 1 72 ? -11.991 -5.527 10.241 1.00 94.75 72 ALA A CA 1
ATOM 537 C C . ALA A 1 72 ? -11.961 -5.049 11.700 1.00 94.75 72 ALA A C 1
ATOM 539 O O . ALA A 1 72 ? -12.601 -5.652 12.552 1.00 94.75 72 ALA A O 1
ATOM 540 N N . ARG A 1 73 ? -11.298 -3.925 11.993 1.00 88.75 73 ARG A N 1
ATOM 541 C CA . ARG A 1 73 ? -11.269 -3.342 13.348 1.00 88.75 73 ARG A CA 1
ATOM 542 C C . ARG A 1 73 ? -12.602 -2.745 13.790 1.00 88.75 73 ARG A C 1
ATOM 544 O O . ARG A 1 73 ? -12.881 -2.709 14.985 1.00 88.75 73 ARG A O 1
ATOM 551 N N . GLY A 1 74 ? -13.408 -2.260 12.847 1.00 83.88 74 GLY A N 1
ATOM 552 C CA . GLY A 1 74 ? -14.762 -1.772 13.122 1.00 83.88 74 GLY A CA 1
ATOM 553 C C . GLY A 1 74 ? -15.759 -2.894 13.428 1.00 83.88 74 GLY A C 1
ATOM 554 O O . GLY A 1 74 ? -16.792 -2.648 14.051 1.00 83.88 74 GLY A O 1
ATOM 555 N N . LYS A 1 75 ? -15.448 -4.130 13.028 1.00 67.94 75 LYS A N 1
ATOM 556 C CA . LYS A 1 75 ? -16.238 -5.320 13.338 1.00 67.94 75 LYS A CA 1
ATOM 557 C C . LYS A 1 75 ? -15.772 -5.870 14.691 1.00 67.94 75 LYS A C 1
ATOM 559 O O . LYS A 1 75 ? -14.751 -6.544 14.772 1.00 67.94 75 LYS A O 1
ATOM 564 N N . LYS A 1 76 ? -16.495 -5.550 15.774 1.00 53.69 76 LYS A N 1
ATOM 565 C CA . LYS A 1 76 ? -16.361 -6.308 17.034 1.00 53.69 76 LYS A CA 1
ATOM 566 C C . LYS A 1 76 ? -16.706 -7.787 16.761 1.00 53.69 76 LYS A C 1
ATOM 568 O O . LYS A 1 76 ? -17.597 -8.010 15.940 1.00 53.69 76 LYS A O 1
ATOM 573 N N . PRO A 1 77 ? -16.003 -8.749 17.391 1.00 56.88 77 PRO A N 1
ATOM 574 C CA . PRO A 1 77 ? -16.317 -10.172 17.264 1.00 56.88 77 PRO A CA 1
ATOM 575 C C . PRO A 1 77 ? -17.730 -10.495 17.760 1.00 56.88 77 PRO A C 1
ATOM 577 O O . PRO A 1 77 ? -18.227 -9.758 18.647 1.00 56.88 77 PRO A O 1
#

Radius of gyration: 23.01 Å; chains: 1; bounding box: 27×61×48 Å

Foldseek 3Di:
DDDDDDDDDDDDDDDDPDDPPDPPDQDQLNVQLVVQLVVQVVDCVNPVDDDPVVVVVSSVVSSVRSVVVVVVVVDDD